Protein AF-A0A376S821-F1 (afdb_monomer)

Sequence (142 aa):
MDDILQNVPNHNIKVIVVTDGERILGLGDQGIGGMGIPIGKLSLYTACGGISPAYTLPVVLDVGTNNQQLLNDPLYMGWRNPRITDDEYYEFVDEFIQAVKQRWPDVLLQFEDFAQKMRCRYLTAIAMIFVLLTMTFRAPRR

InterPro domains:
  IPR001891 Malic oxidoreductase [PR00072] (13-42)
  IPR001891 Malic oxidoreductase [PR00072] (49-71)
  IPR001891 Malic oxidoreductase [PR00072] (108-126)
  IPR012301 Malic enzyme, N-terminal domain [PF00390] (1-120)
  IPR012301 Malic enzyme, N-terminal domain [SM01274] (4-119)
  IPR037062 Malic enzyme, N-terminal domain superfamily [G3DSA:3.40.50.10380] (1-131)
  IPR046346 Aminoacid dehydrogenase-like, N-terminal domain superfamily [SSF53223] (3-117)

Solvent-accessible surface area (backbone atoms only — not comparable to full-atom values): 8243 Å² total; per-residue (Å²): 112,57,71,65,61,64,68,48,87,59,85,60,52,46,38,33,30,34,30,40,11,50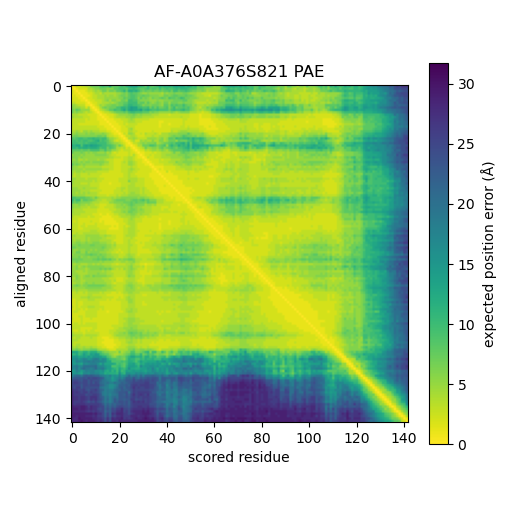,38,39,88,96,69,39,49,48,16,53,68,33,46,59,53,29,48,52,51,52,48,44,40,30,76,76,64,68,43,60,71,74,25,49,44,66,41,63,50,70,54,26,33,80,36,64,69,53,61,70,35,90,81,54,85,51,62,81,40,62,53,63,53,73,67,63,48,52,53,54,49,49,55,48,51,51,45,46,42,73,73,34,73,84,41,44,73,43,85,43,47,58,51,73,71,61,44,65,73,54,40,83,78,63,75,69,74,80,54,51,68,74,66,70,68,70,73,82,85,127

Secondary structure (DSSP, 8-state):
-HHHHHT-S-S---EEEEE-STTBTTTB--GGGGGHHHHHHHHHHHHTT---GGGEEEEE-------HHHHT-TT--S--SPPPPHHHHHHHHHHHHHHHHHH-TT-EEEE-S--HHHHHHHTTTS--STTHHHHH------

Structure (mmCIF, N/CA/C/O backbone):
data_AF-A0A376S821-F1
#
_entry.id   AF-A0A376S821-F1
#
loop_
_atom_site.group_PDB
_atom_site.id
_atom_site.type_symbol
_atom_site.label_atom_id
_atom_site.label_alt_id
_atom_site.label_comp_id
_atom_site.label_asym_id
_atom_site.label_entity_id
_atom_site.label_seq_id
_atom_site.pdbx_PDB_ins_code
_atom_site.Cartn_x
_atom_site.Cartn_y
_atom_site.Cartn_z
_atom_site.occupancy
_atom_site.B_iso_or_equiv
_atom_site.auth_seq_id
_atom_site.auth_comp_id
_atom_site.auth_asym_id
_atom_site.auth_atom_id
_atom_site.pdbx_PDB_model_num
ATOM 1 N N . MET A 1 1 ? -10.696 4.472 -6.780 1.00 81.06 1 MET A N 1
ATOM 2 C CA . MET A 1 1 ? -10.155 3.940 -5.507 1.00 81.06 1 MET A CA 1
ATOM 3 C C . MET A 1 1 ? -11.261 3.548 -4.526 1.00 81.06 1 MET A C 1
ATOM 5 O O . MET A 1 1 ? -11.161 2.502 -3.894 1.00 81.06 1 MET A O 1
ATOM 9 N N . ASP A 1 2 ? -12.334 4.336 -4.434 1.00 80.25 2 ASP A N 1
ATOM 10 C CA . ASP A 1 2 ? -13.415 4.128 -3.460 1.00 80.25 2 ASP A CA 1
ATOM 11 C C . ASP A 1 2 ? -14.110 2.766 -3.564 1.00 80.25 2 ASP A C 1
ATOM 13 O O . ASP A 1 2 ? -14.332 2.130 -2.537 1.00 80.25 2 ASP A O 1
ATOM 17 N N . ASP A 1 3 ? -14.363 2.264 -4.777 1.00 84.44 3 ASP A N 1
ATOM 18 C CA . ASP A 1 3 ? -14.976 0.942 -4.987 1.00 84.44 3 ASP A CA 1
ATOM 19 C C . ASP A 1 3 ? -14.120 -0.198 -4.408 1.00 84.44 3 ASP A C 1
ATOM 21 O O . ASP A 1 3 ? -14.633 -1.151 -3.821 1.00 84.44 3 ASP A 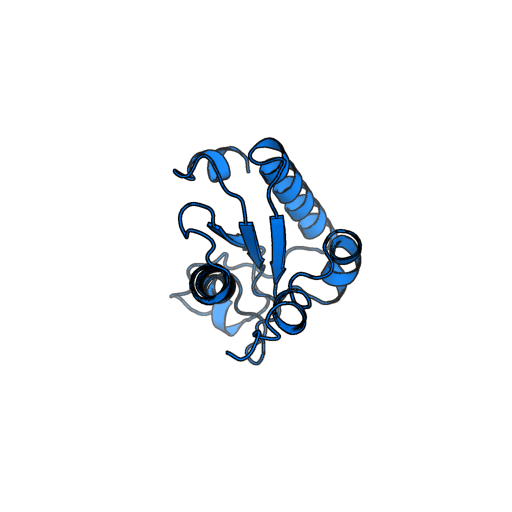O 1
ATOM 25 N N . ILE A 1 4 ? -12.791 -0.084 -4.515 1.00 87.00 4 ILE A N 1
ATOM 26 C CA . ILE A 1 4 ? -11.850 -1.076 -3.973 1.00 87.00 4 ILE A CA 1
ATOM 27 C C . ILE A 1 4 ? -11.930 -1.074 -2.448 1.00 87.00 4 ILE A C 1
ATOM 29 O O . ILE A 1 4 ? -12.039 -2.132 -1.828 1.00 87.00 4 ILE A O 1
ATOM 33 N N . LEU A 1 5 ? -11.925 0.115 -1.838 1.00 82.44 5 LEU A N 1
ATOM 34 C CA . LEU A 1 5 ? -12.056 0.243 -0.390 1.00 82.44 5 LEU A CA 1
ATOM 35 C C . LEU A 1 5 ? -13.443 -0.208 0.086 1.00 82.44 5 LEU A C 1
ATOM 37 O O . LEU A 1 5 ? -13.547 -0.781 1.169 1.00 82.44 5 LEU A O 1
ATOM 41 N N . GLN A 1 6 ? -14.493 -0.018 -0.719 1.00 85.88 6 GLN A N 1
ATOM 42 C CA . GLN A 1 6 ? -15.852 -0.491 -0.443 1.00 85.88 6 GLN A CA 1
ATOM 43 C C . GLN A 1 6 ? -15.974 -2.000 -0.330 1.00 85.88 6 GLN A C 1
ATOM 45 O O . GLN A 1 6 ? -16.708 -2.462 0.546 1.00 85.88 6 GLN A O 1
ATOM 50 N N . ASN A 1 7 ? -15.181 -2.742 -1.097 1.00 88.31 7 ASN A N 1
ATOM 51 C CA . ASN A 1 7 ? -15.141 -4.200 -1.040 1.00 88.31 7 ASN A CA 1
ATOM 52 C C . ASN A 1 7 ? -14.482 -4.761 0.232 1.00 88.31 7 ASN A C 1
ATOM 54 O O . ASN A 1 7 ? -14.556 -5.966 0.468 1.00 88.31 7 ASN A O 1
ATOM 58 N N . VAL A 1 8 ? -13.860 -3.926 1.075 1.00 87.00 8 VAL A N 1
ATOM 59 C CA . VAL A 1 8 ? -13.326 -4.374 2.369 1.00 87.00 8 VAL A CA 1
ATOM 60 C C . VAL A 1 8 ? -14.495 -4.674 3.322 1.00 87.00 8 VAL A C 1
ATOM 62 O O . VAL A 1 8 ? -15.229 -3.742 3.672 1.00 87.00 8 VAL A O 1
ATOM 65 N N . PRO A 1 9 ? -14.661 -5.931 3.789 1.00 83.56 9 PRO A N 1
ATOM 66 C CA . PRO A 1 9 ? -15.819 -6.346 4.590 1.00 83.56 9 PRO A CA 1
ATOM 67 C C . PRO A 1 9 ? -15.828 -5.725 5.993 1.00 83.56 9 PRO A C 1
ATOM 69 O O . PRO A 1 9 ? -16.867 -5.617 6.642 1.00 83.56 9 PRO A O 1
ATOM 72 N N . ASN A 1 10 ? -14.664 -5.300 6.480 1.00 84.69 10 ASN A N 1
ATOM 73 C CA . ASN A 1 10 ? -14.509 -4.670 7.778 1.00 84.69 10 ASN A CA 1
ATOM 74 C C . ASN A 1 10 ? -14.888 -3.188 7.688 1.00 84.69 10 ASN A C 1
ATOM 76 O O . ASN A 1 10 ? -14.172 -2.373 7.108 1.00 84.69 10 ASN A O 1
ATOM 80 N N . HIS A 1 11 ? -16.002 -2.824 8.322 1.00 78.88 11 HIS A N 1
ATOM 81 C CA . HIS A 1 11 ? -16.462 -1.435 8.360 1.00 78.88 11 HIS A CA 1
ATOM 82 C C . HIS A 1 11 ? -15.586 -0.527 9.231 1.00 78.88 11 HIS A C 1
ATOM 84 O O . HIS A 1 11 ? -15.526 0.673 8.984 1.00 78.88 11 HIS A O 1
ATOM 90 N N . ASN A 1 12 ? -14.889 -1.082 10.226 1.00 87.38 12 ASN A N 1
ATOM 91 C CA . ASN A 1 12 ? -14.114 -0.311 11.193 1.00 87.38 12 ASN A CA 1
ATOM 92 C C . ASN A 1 12 ? -12.629 -0.685 11.133 1.00 87.38 12 ASN A C 1
ATOM 94 O O . ASN A 1 12 ? -12.186 -1.580 11.848 1.00 87.38 12 ASN A O 1
ATOM 98 N N . ILE A 1 13 ? -11.865 -0.014 10.273 1.00 91.12 13 ILE A N 1
ATOM 99 C CA . ILE A 1 13 ? -10.408 -0.159 10.211 1.00 91.12 13 ILE A CA 1
ATOM 100 C C . ILE A 1 13 ? -9.763 0.952 11.035 1.00 91.12 13 ILE A C 1
ATOM 102 O O . ILE A 1 13 ? -10.091 2.124 10.879 1.00 91.12 13 ILE A O 1
ATOM 106 N N . LYS A 1 14 ? -8.831 0.575 11.914 1.00 87.75 14 LYS A N 1
ATOM 107 C CA . LYS A 1 14 ? -8.090 1.501 12.782 1.00 87.75 14 LYS A CA 1
ATOM 108 C C . LYS A 1 14 ? -6.628 1.632 12.397 1.00 87.75 14 LYS A C 1
ATOM 110 O O . LYS A 1 14 ? -6.041 2.674 12.656 1.00 87.75 14 LYS A O 1
ATOM 115 N N . VAL A 1 15 ? -6.038 0.590 11.810 1.00 90.25 15 VAL A N 1
ATOM 116 C CA . VAL A 1 15 ? -4.624 0.581 11.423 1.00 90.25 15 VAL A CA 1
ATOM 117 C C . VAL A 1 15 ? -4.479 0.038 10.012 1.00 90.25 15 VAL A C 1
ATOM 119 O O . VAL A 1 15 ? -4.873 -1.092 9.729 1.00 90.25 15 VAL A O 1
ATOM 122 N N . ILE A 1 16 ? -3.866 0.829 9.144 1.00 91.38 16 ILE A N 1
ATOM 123 C CA . ILE A 1 16 ? -3.467 0.430 7.801 1.00 91.38 16 ILE A CA 1
ATOM 124 C C . ILE A 1 16 ? -1.949 0.458 7.753 1.00 91.38 16 ILE A C 1
ATOM 126 O O . ILE A 1 16 ? -1.334 1.453 8.132 1.00 91.38 16 ILE A O 1
ATOM 130 N N . VAL A 1 17 ? -1.345 -0.622 7.270 1.00 90.75 17 VAL A N 1
ATOM 131 C CA . VAL A 1 17 ? 0.073 -0.620 6.900 1.00 90.75 17 VAL A CA 1
ATOM 132 C C . VAL A 1 17 ? 0.134 -0.741 5.391 1.00 90.75 17 VAL A C 1
ATOM 134 O O . VAL A 1 17 ? -0.421 -1.685 4.827 1.00 90.75 17 VAL A O 1
ATOM 137 N N . VAL A 1 18 ? 0.779 0.231 4.756 1.00 91.06 18 VAL A N 1
ATOM 138 C CA . VAL A 1 18 ? 0.894 0.334 3.305 1.00 91.06 18 VAL A CA 1
ATOM 139 C C . VAL A 1 18 ? 2.358 0.272 2.879 1.00 91.06 18 VAL A C 1
ATOM 141 O O . VAL A 1 18 ? 3.230 0.787 3.577 1.00 91.06 18 VAL A O 1
ATOM 144 N N . THR A 1 19 ? 2.629 -0.366 1.744 1.00 89.56 19 THR A N 1
ATOM 145 C CA . THR A 1 19 ? 3.947 -0.408 1.095 1.00 89.56 19 THR A CA 1
ATOM 146 C C . THR A 1 19 ? 3.788 -0.420 -0.424 1.00 89.56 19 THR A C 1
ATOM 148 O O . THR A 1 19 ? 2.768 -0.886 -0.923 1.00 89.56 19 THR A O 1
ATOM 151 N N . ASP A 1 20 ? 4.778 0.059 -1.168 1.00 88.56 20 ASP A N 1
ATOM 152 C CA . ASP A 1 20 ? 4.879 -0.088 -2.629 1.00 88.56 20 ASP A CA 1
ATOM 153 C C . ASP A 1 20 ? 5.928 -1.130 -3.060 1.00 88.56 20 ASP A C 1
ATOM 155 O O . ASP A 1 20 ? 6.226 -1.287 -4.250 1.00 88.56 20 ASP A O 1
ATOM 159 N N . GLY A 1 21 ? 6.526 -1.822 -2.083 1.00 84.69 21 GLY A N 1
ATOM 160 C CA . GLY A 1 21 ? 7.502 -2.883 -2.305 1.00 84.69 21 GLY A CA 1
ATOM 161 C C . GLY A 1 21 ? 8.790 -2.436 -2.999 1.00 84.69 21 GLY A C 1
ATOM 162 O O . GLY A 1 21 ? 9.519 -3.299 -3.485 1.0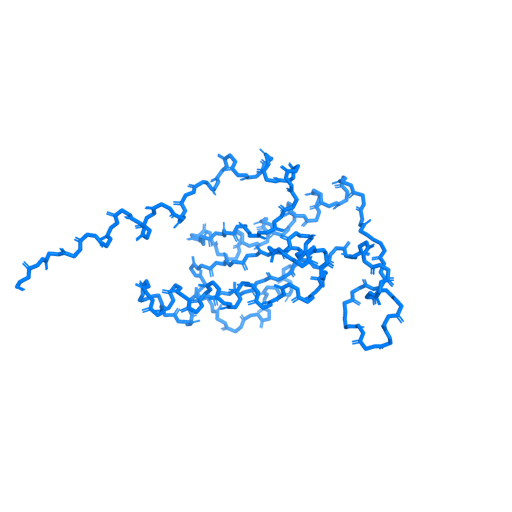0 84.69 21 GLY A O 1
ATOM 163 N N . GLU A 1 22 ? 9.090 -1.132 -3.071 1.00 84.19 22 GLU A N 1
ATOM 164 C CA . GLU A 1 22 ? 10.273 -0.632 -3.788 1.00 84.19 22 GLU A CA 1
ATOM 165 C C . GLU A 1 22 ? 11.577 -0.958 -3.062 1.00 84.19 22 GLU A C 1
ATOM 167 O O . GLU A 1 22 ? 12.600 -1.234 -3.694 1.00 84.19 22 GLU A O 1
ATOM 172 N N . ARG A 1 23 ? 11.568 -0.928 -1.726 1.00 80.88 23 ARG A N 1
ATOM 173 C CA . ARG A 1 23 ? 12.785 -1.080 -0.927 1.00 80.88 23 ARG A CA 1
ATOM 174 C C . ARG A 1 23 ? 12.597 -2.037 0.238 1.00 80.88 23 ARG A C 1
ATOM 176 O O . ARG A 1 23 ? 12.810 -1.675 1.395 1.00 80.88 23 ARG A O 1
ATOM 183 N N . ILE A 1 24 ? 12.295 -3.293 -0.068 1.00 80.00 24 ILE A N 1
ATOM 184 C CA . ILE A 1 24 ? 12.245 -4.328 0.962 1.00 80.00 24 ILE A CA 1
ATOM 185 C C . ILE A 1 24 ? 13.647 -4.549 1.531 1.00 80.00 24 ILE A C 1
ATOM 187 O O . ILE A 1 24 ? 14.622 -4.738 0.793 1.00 80.00 24 ILE A O 1
ATOM 191 N N . LEU A 1 25 ? 13.751 -4.506 2.861 1.00 74.25 25 LEU A N 1
ATOM 192 C CA . LEU A 1 25 ? 15.007 -4.633 3.599 1.00 74.25 25 LEU A CA 1
ATOM 193 C C . LEU A 1 25 ? 15.788 -5.885 3.167 1.00 74.25 25 LEU A C 1
ATOM 195 O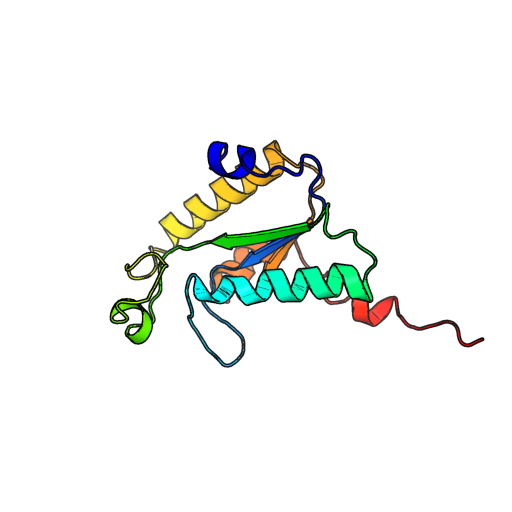 O . LEU A 1 25 ? 15.373 -7.014 3.411 1.00 74.25 25 LEU A O 1
ATOM 199 N N . GLY A 1 26 ? 16.939 -5.667 2.526 1.00 73.81 26 GLY A N 1
ATOM 200 C CA . GLY A 1 26 ? 17.840 -6.731 2.069 1.00 73.81 26 GLY A CA 1
ATOM 201 C C . GLY A 1 26 ? 17.451 -7.420 0.754 1.00 73.81 26 GLY A C 1
ATOM 202 O O . GLY A 1 26 ? 18.238 -8.228 0.273 1.00 73.81 26 GLY A O 1
ATOM 203 N N . LEU A 1 27 ? 16.298 -7.090 0.156 1.00 77.88 27 LEU A N 1
ATOM 204 C CA . LEU A 1 27 ? 15.780 -7.727 -1.068 1.00 77.88 27 LEU A CA 1
ATOM 205 C C . LEU A 1 27 ? 15.544 -6.753 -2.236 1.00 77.88 27 LEU A C 1
ATOM 207 O O . LEU A 1 27 ? 15.415 -7.195 -3.376 1.00 77.88 27 LEU A O 1
ATOM 211 N N . GLY A 1 28 ? 15.512 -5.442 -1.978 1.00 84.62 28 GLY A N 1
ATOM 212 C CA . GLY A 1 28 ? 15.295 -4.429 -3.015 1.00 84.62 28 GLY A CA 1
ATOM 213 C C . GLY A 1 28 ? 13.842 -4.377 -3.497 1.00 84.62 28 GLY A C 1
ATOM 214 O O . GLY A 1 28 ? 12.925 -4.589 -2.704 1.00 84.62 28 GLY A O 1
ATOM 215 N N . ASP A 1 29 ? 13.650 -4.077 -4.783 1.00 86.88 29 ASP A N 1
ATOM 216 C CA . ASP A 1 29 ? 12.326 -3.935 -5.398 1.00 86.88 29 ASP A CA 1
ATOM 217 C C . ASP A 1 29 ? 11.695 -5.311 -5.645 1.00 86.88 29 ASP A C 1
ATOM 219 O O . ASP A 1 29 ? 12.216 -6.126 -6.414 1.00 86.88 29 ASP A O 1
ATOM 223 N N . GLN A 1 30 ? 10.575 -5.562 -4.970 1.00 88.19 30 GLN A N 1
ATOM 224 C CA . GLN A 1 30 ? 9.784 -6.785 -5.102 1.00 88.19 30 GLN A CA 1
ATOM 225 C C . GLN A 1 30 ? 8.382 -6.524 -5.684 1.00 88.19 30 GLN A C 1
ATOM 227 O O . GLN A 1 30 ? 7.583 -7.456 -5.812 1.00 88.19 30 GLN A O 1
ATOM 232 N N . GLY A 1 31 ? 8.063 -5.269 -6.032 1.00 88.00 31 GLY A N 1
ATOM 233 C CA . GLY A 1 31 ? 6.731 -4.825 -6.458 1.00 88.00 31 GLY A CA 1
ATOM 234 C C . GLY A 1 31 ? 5.619 -5.387 -5.564 1.00 88.00 31 GLY A C 1
ATOM 235 O O . GLY A 1 31 ? 5.708 -5.321 -4.335 1.00 88.00 31 GLY A O 1
ATOM 236 N N . ILE A 1 32 ? 4.611 -6.032 -6.163 1.00 90.38 32 ILE A N 1
ATOM 237 C CA . ILE A 1 32 ? 3.497 -6.650 -5.418 1.00 90.38 32 ILE A CA 1
ATOM 238 C C . ILE A 1 32 ? 3.928 -7.702 -4.377 1.00 90.38 32 ILE A C 1
ATOM 240 O O . ILE A 1 32 ? 3.224 -7.931 -3.390 1.00 90.38 32 ILE A O 1
ATOM 244 N N . GLY A 1 33 ? 5.104 -8.321 -4.545 1.00 87.31 33 GLY A N 1
ATOM 245 C CA . GLY A 1 33 ? 5.671 -9.278 -3.590 1.00 87.31 33 GLY A CA 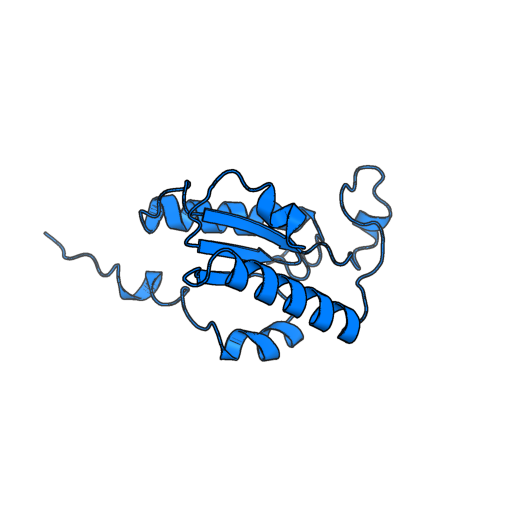1
ATOM 246 C C . GLY A 1 33 ? 5.920 -8.675 -2.203 1.00 87.31 33 GLY A C 1
ATOM 247 O O . GLY A 1 33 ? 6.040 -9.405 -1.218 1.00 87.31 33 GLY A O 1
ATOM 248 N N . GLY A 1 34 ? 5.911 -7.343 -2.092 1.00 85.88 34 GLY A N 1
ATOM 249 C CA . GLY A 1 34 ? 5.985 -6.625 -0.825 1.00 85.88 34 GLY A CA 1
ATOM 250 C C . GLY A 1 34 ? 4.779 -6.769 0.090 1.00 85.88 34 GLY A C 1
ATOM 251 O O . GLY A 1 34 ? 4.896 -6.421 1.260 1.00 85.88 34 GLY A O 1
ATOM 252 N N . MET A 1 35 ? 3.666 -7.355 -0.364 1.00 89.44 35 MET A N 1
ATOM 253 C CA . MET A 1 35 ? 2.466 -7.570 0.458 1.00 89.44 35 MET A CA 1
ATOM 254 C C . MET A 1 35 ? 2.729 -8.370 1.753 1.00 89.44 35 MET A C 1
ATOM 256 O O . MET A 1 35 ? 2.016 -8.211 2.744 1.00 89.44 35 MET A O 1
ATOM 260 N N . GLY A 1 36 ? 3.784 -9.191 1.803 1.00 87.44 36 GLY A N 1
ATOM 261 C CA . GLY A 1 36 ? 4.179 -9.899 3.027 1.00 87.44 36 GLY A CA 1
ATOM 262 C C . GLY A 1 36 ? 4.608 -8.974 4.177 1.00 87.44 36 GLY A C 1
ATOM 263 O O . GLY A 1 36 ? 4.409 -9.310 5.345 1.00 87.44 36 GLY A O 1
ATOM 264 N N . ILE A 1 37 ? 5.144 -7.790 3.869 1.00 87.69 37 ILE A N 1
ATOM 265 C CA . ILE A 1 37 ? 5.610 -6.809 4.859 1.00 87.69 37 ILE A CA 1
ATOM 266 C C . ILE A 1 37 ? 4.460 -6.230 5.698 1.00 87.69 37 ILE A C 1
ATOM 268 O O . ILE A 1 37 ? 4.522 -6.350 6.929 1.00 87.69 37 ILE A O 1
ATOM 272 N N . PRO A 1 38 ? 3.393 -5.642 5.113 1.00 89.00 38 PRO A N 1
ATOM 273 C CA . PRO A 1 38 ? 2.280 -5.120 5.895 1.00 89.00 38 PRO A CA 1
ATOM 274 C C . PRO A 1 38 ? 1.564 -6.228 6.675 1.00 89.00 38 PRO A C 1
ATOM 276 O O . PRO A 1 38 ? 1.204 -6.009 7.830 1.00 89.00 38 PRO A O 1
ATOM 279 N N . ILE A 1 39 ? 1.443 -7.441 6.118 1.00 90.62 39 ILE A N 1
ATOM 280 C CA . ILE A 1 39 ? 0.890 -8.603 6.836 1.00 90.62 39 ILE A CA 1
ATOM 281 C C . ILE A 1 39 ? 1.732 -8.929 8.080 1.00 90.62 39 ILE A C 1
ATOM 283 O O . ILE A 1 39 ? 1.191 -9.085 9.181 1.00 90.62 39 ILE A O 1
ATOM 287 N N . GLY A 1 40 ? 3.058 -8.991 7.936 1.00 88.94 40 GLY A N 1
ATOM 288 C CA . GLY A 1 40 ? 3.975 -9.249 9.046 1.00 88.94 40 GLY A CA 1
ATOM 289 C C . GLY A 1 40 ? 3.910 -8.166 10.123 1.00 88.94 40 GLY A C 1
ATOM 290 O O . GLY A 1 40 ? 3.786 -8.480 11.309 1.00 88.94 40 GLY A O 1
ATOM 291 N N . LYS A 1 41 ? 3.906 -6.884 9.732 1.00 86.31 41 LYS A N 1
ATOM 292 C CA . LYS A 1 41 ? 3.783 -5.768 10.684 1.00 86.31 41 LYS A CA 1
ATOM 293 C C . LYS A 1 41 ? 2.464 -5.815 11.442 1.00 86.31 41 LYS A C 1
ATOM 295 O O . LYS A 1 41 ? 2.477 -5.745 12.666 1.00 86.31 41 LYS A O 1
ATOM 300 N N . LEU A 1 42 ? 1.336 -5.981 10.755 1.00 88.94 42 LEU A N 1
ATOM 301 C CA . LEU A 1 42 ? 0.016 -6.080 11.390 1.00 88.94 42 LEU A CA 1
ATOM 302 C C . LEU A 1 42 ? -0.105 -7.287 12.324 1.00 88.94 42 LEU A C 1
ATOM 304 O O . LEU A 1 42 ? -0.752 -7.194 13.371 1.00 88.94 42 LEU A O 1
ATOM 308 N N . SER A 1 43 ? 0.583 -8.385 12.010 1.00 89.50 43 SER A N 1
ATOM 309 C CA . SER A 1 43 ? 0.690 -9.527 12.919 1.00 89.50 43 SER A CA 1
ATOM 310 C C . SER A 1 43 ? 1.423 -9.150 14.212 1.00 89.50 43 SER A C 1
ATOM 312 O O . SER A 1 43 ? 0.982 -9.545 15.288 1.00 89.50 43 SER A O 1
ATOM 314 N N . LEU A 1 44 ? 2.469 -8.316 14.150 1.00 87.12 44 LEU A N 1
ATOM 315 C CA . LEU A 1 44 ? 3.138 -7.776 15.343 1.00 87.12 44 LEU A CA 1
ATOM 316 C C . LEU A 1 44 ? 2.256 -6.783 16.113 1.00 87.12 44 LEU A C 1
ATOM 318 O O . LEU A 1 44 ? 2.231 -6.826 17.341 1.00 87.12 44 LEU A O 1
ATOM 322 N N . TYR A 1 45 ? 1.484 -5.929 15.432 1.00 85.69 45 TYR A N 1
ATOM 323 C CA . TYR A 1 45 ? 0.485 -5.075 16.097 1.00 85.69 45 TYR A CA 1
ATOM 324 C C . TYR A 1 45 ? -0.545 -5.899 16.866 1.00 85.69 45 TYR A C 1
ATOM 326 O O . TYR A 1 45 ? -0.949 -5.524 17.965 1.00 85.69 45 TYR A O 1
ATOM 334 N N . THR A 1 46 ? -0.933 -7.041 16.307 1.00 88.00 46 THR A N 1
ATOM 335 C CA . THR A 1 46 ? -1.867 -7.958 16.954 1.00 88.00 46 THR A CA 1
ATOM 336 C C . THR A 1 46 ? -1.214 -8.673 18.133 1.00 88.00 46 THR A C 1
ATOM 338 O O . THR A 1 46 ? -1.717 -8.607 19.253 1.00 88.00 46 THR A O 1
ATOM 341 N N . ALA A 1 47 ? -0.063 -9.310 17.909 1.00 86.88 47 ALA A N 1
ATOM 342 C CA . ALA A 1 47 ? 0.601 -10.155 18.897 1.00 86.88 47 ALA A CA 1
ATOM 343 C C . ALA A 1 47 ? 1.245 -9.362 20.047 1.00 86.88 47 ALA A C 1
ATOM 345 O O . ALA A 1 47 ? 1.172 -9.781 21.199 1.00 86.88 47 ALA A O 1
ATOM 346 N N . CYS A 1 48 ? 1.876 -8.224 19.749 1.00 88.69 48 CYS A N 1
ATOM 347 C CA . CYS A 1 48 ? 2.604 -7.411 20.726 1.00 88.69 48 CYS A CA 1
ATOM 348 C C . CYS A 1 48 ? 1.811 -6.181 21.184 1.00 88.69 48 CYS A C 1
ATOM 350 O O . CYS A 1 48 ? 1.970 -5.738 22.318 1.00 88.69 48 CYS A O 1
ATOM 352 N N . GLY A 1 49 ? 0.980 -5.614 20.306 1.00 82.50 49 GLY A N 1
ATOM 353 C CA . GLY A 1 49 ? 0.189 -4.412 20.588 1.00 82.50 49 GLY A CA 1
ATOM 354 C C . GLY A 1 49 ? -1.242 -4.686 21.059 1.00 82.50 49 GLY A C 1
ATOM 355 O 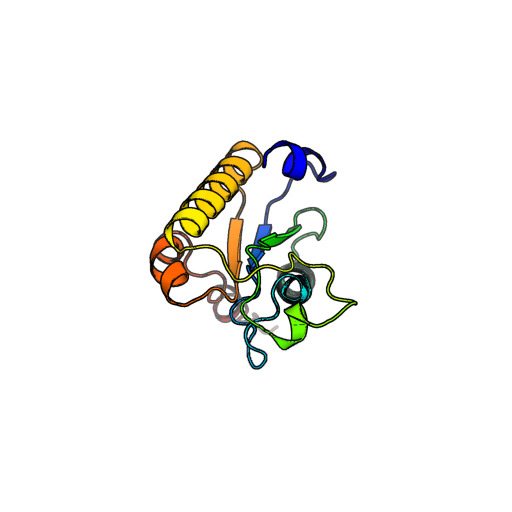O . GLY A 1 49 ? -1.933 -3.746 21.441 1.00 82.50 49 GLY A O 1
ATOM 356 N N . GLY A 1 50 ? -1.706 -5.942 21.021 1.00 85.25 50 GLY A N 1
ATOM 357 C CA . GLY A 1 50 ? -3.074 -6.310 21.399 1.00 85.25 50 GLY A CA 1
ATOM 358 C C . GLY A 1 50 ? -4.154 -5.734 20.476 1.00 85.25 50 GLY A C 1
ATOM 359 O O . GLY A 1 50 ? -5.323 -5.669 20.859 1.00 85.25 50 GLY A O 1
ATOM 360 N N . ILE A 1 51 ? -3.787 -5.284 19.272 1.00 86.19 51 ILE A N 1
ATOM 361 C CA . ILE A 1 51 ? -4.739 -4.752 18.294 1.00 86.19 51 ILE A CA 1
ATOM 362 C C . ILE A 1 51 ? -5.503 -5.921 17.673 1.00 86.19 51 ILE A C 1
ATOM 364 O O . ILE A 1 51 ? -4.900 -6.853 17.159 1.00 86.19 51 ILE A O 1
ATOM 368 N N . SER A 1 52 ? -6.837 -5.886 17.695 1.00 88.75 52 SER A N 1
ATOM 369 C CA . SER A 1 52 ? -7.620 -6.939 17.040 1.00 88.75 52 SER A CA 1
ATOM 370 C C . SER A 1 52 ? -7.317 -6.978 15.535 1.00 88.75 52 SER A C 1
ATOM 372 O O . SER A 1 52 ? -7.372 -5.924 14.892 1.00 88.75 52 SER A O 1
ATOM 374 N N . PRO A 1 53 ? -7.091 -8.165 14.941 1.00 88.19 53 PRO A N 1
ATOM 375 C CA . PRO A 1 53 ? -6.866 -8.296 13.503 1.00 88.19 53 PRO A CA 1
ATOM 376 C C . PRO A 1 53 ? -8.098 -7.882 12.683 1.00 88.19 53 PRO A C 1
ATOM 378 O O . PRO A 1 53 ? -7.988 -7.587 11.502 1.00 88.19 53 PRO A O 1
ATOM 381 N N . ALA A 1 54 ? -9.280 -7.791 13.305 1.00 89.75 54 ALA A N 1
ATOM 382 C CA . ALA A 1 54 ? -10.480 -7.264 12.659 1.00 89.75 54 ALA A CA 1
ATOM 383 C C . ALA A 1 54 ? -10.420 -5.746 12.391 1.00 89.75 54 ALA A C 1
ATOM 385 O O . ALA A 1 54 ? -11.268 -5.228 11.664 1.00 89.75 54 ALA A O 1
ATOM 386 N N . TYR A 1 55 ? -9.462 -5.031 12.989 1.00 91.38 55 TYR A N 1
ATOM 387 C CA . TYR A 1 55 ? -9.283 -3.583 12.838 1.00 91.38 55 TYR A CA 1
ATOM 388 C C . TYR A 1 55 ? -8.049 -3.215 12.013 1.00 91.38 55 TYR A C 1
ATOM 390 O O . TYR A 1 55 ? -7.684 -2.036 11.957 1.00 91.38 55 TYR A O 1
ATOM 398 N N . THR A 1 56 ? -7.386 -4.199 11.410 1.00 91.69 56 THR A N 1
ATOM 399 C CA . THR A 1 56 ? -6.163 -3.999 10.642 1.00 91.69 56 THR A CA 1
ATOM 400 C C . THR A 1 56 ? -6.399 -4.283 9.163 1.00 91.69 56 THR A C 1
ATOM 402 O O . THR A 1 56 ? -7.194 -5.149 8.805 1.00 91.69 56 THR A O 1
ATOM 405 N N . LEU A 1 57 ? -5.721 -3.538 8.290 1.00 93.31 57 LEU A N 1
ATOM 406 C CA . LEU A 1 57 ? -5.810 -3.729 6.844 1.00 93.31 57 LEU A CA 1
ATOM 407 C C . LEU A 1 57 ? -4.416 -3.602 6.206 1.00 93.31 57 LEU A C 1
ATOM 409 O O . LEU A 1 57 ? -3.833 -2.514 6.227 1.00 93.31 57 LEU A O 1
ATOM 413 N N . PRO A 1 58 ? -3.850 -4.694 5.665 1.00 93.06 58 PRO A N 1
ATOM 414 C CA . PRO A 1 58 ? -2.626 -4.625 4.879 1.00 93.06 58 PRO A CA 1
ATOM 415 C C . PRO A 1 58 ? -2.941 -4.102 3.478 1.00 93.06 58 PRO A C 1
ATOM 417 O O . PRO A 1 58 ? -3.894 -4.560 2.847 1.00 93.06 58 PRO A O 1
ATOM 420 N N . VAL A 1 59 ? -2.132 -3.170 2.980 1.00 92.44 59 VAL A N 1
ATOM 421 C CA . VAL A 1 59 ? -2.274 -2.611 1.631 1.00 92.44 59 VAL A CA 1
ATOM 422 C C . VAL A 1 59 ? -0.929 -2.647 0.915 1.00 92.44 59 VAL A C 1
ATOM 424 O O . VAL A 1 59 ? 0.107 -2.324 1.495 1.00 92.44 59 VAL A O 1
ATOM 427 N N . VAL A 1 60 ? -0.955 -3.009 -0.364 1.00 92.19 60 VAL A N 1
ATOM 428 C CA . VAL A 1 60 ? 0.174 -2.840 -1.278 1.00 92.19 60 VAL A CA 1
ATOM 429 C C . VAL A 1 60 ? -0.246 -1.912 -2.416 1.00 92.19 60 VAL A C 1
ATOM 431 O O . VAL A 1 60 ? -1.326 -2.073 -2.982 1.00 92.19 60 VAL A O 1
ATOM 434 N N . LEU A 1 61 ? 0.584 -0.916 -2.711 1.00 91.50 61 LEU A N 1
ATOM 435 C CA . LEU A 1 61 ? 0.417 0.003 -3.831 1.00 91.50 61 LEU A CA 1
ATOM 436 C C . LEU A 1 61 ? 1.278 -0.497 -4.989 1.00 91.50 61 LEU A C 1
ATOM 438 O O . LEU A 1 61 ? 2.477 -0.233 -5.040 1.00 91.50 61 LEU A O 1
ATOM 442 N N . ASP A 1 62 ? 0.671 -1.261 -5.894 1.00 91.75 62 ASP A N 1
ATOM 443 C CA . ASP A 1 62 ? 1.370 -1.765 -7.073 1.00 91.75 62 ASP A CA 1
ATOM 444 C C . ASP A 1 62 ? 1.431 -0.688 -8.163 1.00 91.75 62 ASP A C 1
ATOM 446 O O . ASP A 1 62 ? 0.501 -0.506 -8.945 1.00 91.75 62 ASP A O 1
ATOM 450 N N . VAL A 1 63 ? 2.540 0.049 -8.177 1.00 91.75 63 VAL A N 1
ATOM 451 C CA . VAL A 1 63 ? 2.843 1.107 -9.155 1.00 91.75 63 VAL A CA 1
ATOM 452 C C . VAL A 1 63 ? 3.838 0.638 -10.222 1.00 91.75 63 VAL A C 1
ATOM 454 O O . VAL A 1 63 ? 4.475 1.459 -10.883 1.00 91.75 63 VAL A O 1
ATOM 457 N N . GLY A 1 64 ? 4.001 -0.681 -10.359 1.00 91.38 64 GLY A N 1
ATOM 458 C CA . GLY A 1 64 ? 5.012 -1.314 -11.194 1.00 91.38 64 GLY A CA 1
ATOM 459 C C . GLY A 1 64 ? 6.278 -1.676 -10.418 1.00 91.38 64 GLY A C 1
ATOM 460 O O . GLY A 1 64 ? 6.424 -1.419 -9.219 1.00 91.38 64 GLY A O 1
ATOM 461 N N . THR A 1 65 ? 7.229 -2.288 -11.118 1.00 91.62 65 THR A N 1
ATOM 462 C CA . THR A 1 65 ? 8.517 -2.701 -10.554 1.00 91.62 65 THR A CA 1
ATOM 463 C C . THR A 1 65 ? 9.641 -2.458 -11.550 1.00 91.62 65 THR A C 1
ATOM 465 O O . THR A 1 65 ? 9.508 -2.704 -12.747 1.00 91.62 65 THR A O 1
ATOM 468 N N . ASN A 1 66 ? 10.785 -1.987 -11.058 1.00 91.25 66 ASN A N 1
ATOM 469 C CA . ASN A 1 66 ? 12.000 -1.833 -11.860 1.00 91.25 66 ASN A CA 1
ATOM 470 C C . ASN A 1 66 ? 12.861 -3.108 -11.849 1.00 91.25 66 ASN A C 1
ATOM 472 O O . ASN A 1 66 ? 13.931 -3.155 -12.463 1.00 91.25 66 ASN A O 1
ATOM 476 N N . ASN A 1 67 ? 12.406 -4.156 -11.156 1.00 90.56 67 ASN A N 1
ATOM 477 C CA . ASN A 1 67 ? 13.088 -5.434 -11.102 1.00 90.56 67 ASN A CA 1
ATOM 478 C C . ASN A 1 67 ? 12.819 -6.250 -12.374 1.00 90.56 67 ASN A C 1
ATOM 480 O O . ASN A 1 67 ? 11.781 -6.893 -12.530 1.00 90.56 67 ASN A O 1
ATOM 484 N N . GLN A 1 68 ? 13.808 -6.276 -13.267 1.00 91.44 68 GLN A N 1
ATOM 485 C CA . GLN A 1 68 ? 13.724 -7.013 -14.529 1.00 91.44 68 GLN A CA 1
ATOM 486 C C . GLN A 1 68 ? 13.528 -8.522 -14.342 1.00 91.44 68 GLN A C 1
ATOM 488 O O . GLN A 1 68 ? 12.956 -9.166 -15.214 1.00 91.44 68 GLN A O 1
ATOM 493 N N . GLN A 1 69 ? 13.970 -9.111 -13.226 1.00 90.81 69 GLN A N 1
ATOM 494 C CA . GLN A 1 69 ? 13.724 -10.534 -12.974 1.00 90.81 69 GLN A CA 1
ATOM 495 C C . GLN A 1 69 ? 12.231 -10.800 -12.777 1.00 90.81 69 GLN A C 1
ATOM 497 O O . GLN A 1 69 ? 11.720 -11.766 -13.330 1.00 90.81 69 GLN A O 1
ATOM 502 N N . LEU A 1 70 ? 11.530 -9.908 -12.069 1.00 90.12 70 LEU A N 1
ATOM 503 C CA . LEU A 1 70 ? 10.086 -10.003 -11.850 1.00 90.12 70 LEU A CA 1
ATOM 504 C C . LEU A 1 70 ? 9.291 -9.686 -13.117 1.00 90.12 70 LEU A C 1
ATOM 506 O O . LEU A 1 70 ? 8.328 -10.380 -13.424 1.00 90.12 70 LEU A O 1
ATOM 510 N N . LEU A 1 71 ? 9.721 -8.691 -13.899 1.00 90.88 71 LEU A N 1
ATOM 511 C CA . LEU A 1 71 ? 9.074 -8.376 -15.178 1.00 90.88 71 LEU A CA 1
ATOM 512 C C . LEU A 1 71 ? 9.159 -9.538 -16.178 1.00 90.88 71 LEU A C 1
ATOM 514 O O . LEU A 1 71 ? 8.213 -9.773 -16.929 1.00 90.88 71 LEU A O 1
ATOM 518 N N . ASN A 1 72 ? 10.269 -10.280 -16.160 1.00 91.75 72 ASN A N 1
ATOM 519 C CA . ASN A 1 72 ? 10.478 -11.449 -17.013 1.00 91.75 72 ASN A CA 1
ATOM 520 C C . ASN A 1 72 ? 9.895 -12.746 -16.429 1.00 91.75 72 ASN A C 1
ATOM 522 O O . ASN A 1 72 ? 9.918 -13.775 -17.107 1.00 91.75 72 ASN A O 1
ATOM 526 N N . ASP A 1 73 ? 9.380 -12.722 -15.198 1.00 92.50 73 ASP A N 1
ATOM 527 C CA . ASP A 1 73 ? 8.818 -13.905 -14.559 1.00 92.50 73 ASP A CA 1
ATOM 528 C C . ASP A 1 73 ? 7.371 -14.152 -15.054 1.00 92.50 73 ASP A C 1
ATOM 530 O O . ASP A 1 73 ? 6.460 -13.337 -14.822 1.00 92.50 73 ASP A O 1
ATOM 534 N N . PRO A 1 74 ? 7.102 -15.291 -15.725 1.00 91.81 74 PRO A N 1
ATOM 535 C CA . PRO A 1 74 ? 5.752 -15.647 -16.158 1.00 91.81 74 PRO A CA 1
ATOM 536 C C . PRO A 1 74 ? 4.7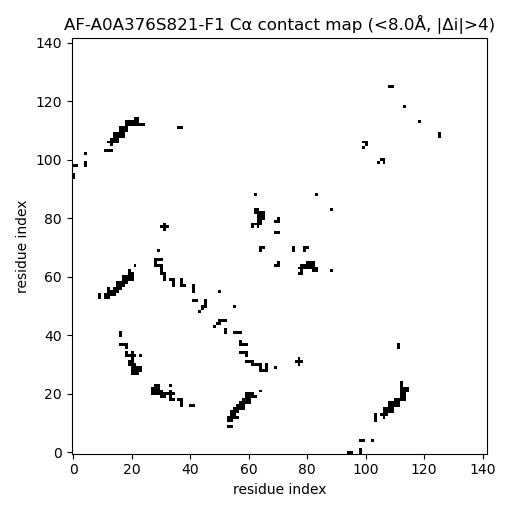77 -15.854 -14.987 1.00 91.81 74 PRO A C 1
ATOM 538 O O . PRO A 1 74 ? 3.565 -15.759 -15.191 1.00 91.81 74 PRO A O 1
ATOM 541 N N . LEU A 1 75 ? 5.274 -16.083 -13.770 1.00 92.62 75 LEU A N 1
ATOM 542 C CA . LEU A 1 75 ? 4.479 -16.246 -12.553 1.00 92.62 75 LEU A CA 1
ATOM 543 C C . LEU A 1 75 ? 4.270 -14.938 -11.780 1.00 92.62 75 LEU A C 1
ATOM 545 O O . LEU A 1 75 ? 3.540 -14.938 -10.788 1.00 92.62 75 LEU A O 1
ATOM 549 N N . TYR A 1 76 ? 4.858 -13.821 -12.221 1.00 90.38 76 TYR A N 1
ATOM 550 C CA . TYR A 1 76 ? 4.634 -12.531 -11.575 1.00 90.38 76 TYR A CA 1
ATOM 551 C C . TYR A 1 76 ? 3.162 -12.117 -11.663 1.00 90.38 76 TYR A C 1
ATOM 553 O O . TYR A 1 76 ? 2.595 -11.998 -12.751 1.00 90.38 76 TYR A O 1
ATOM 561 N N . MET A 1 77 ? 2.549 -11.906 -10.498 1.00 90.62 77 MET A N 1
ATOM 562 C CA . MET A 1 77 ? 1.134 -11.540 -10.369 1.00 90.62 77 MET A CA 1
ATOM 563 C C . MET A 1 77 ? 0.900 -10.027 -10.348 1.00 90.62 77 MET A C 1
ATOM 565 O O . MET A 1 77 ? -0.249 -9.594 -10.377 1.00 90.62 77 MET A O 1
ATOM 569 N N . GLY A 1 78 ? 1.971 -9.239 -10.249 1.00 91.31 78 GLY A N 1
ATOM 570 C CA . GLY A 1 78 ? 1.881 -7.787 -10.194 1.00 91.31 78 GLY A CA 1
ATOM 571 C C . GLY A 1 78 ? 1.776 -7.164 -11.575 1.00 91.31 78 GLY A C 1
ATOM 572 O O . GLY A 1 78 ? 1.801 -7.836 -12.615 1.00 91.31 78 GLY A O 1
ATOM 573 N N . TRP A 1 79 ? 1.698 -5.845 -11.589 1.00 91.94 79 TRP A N 1
ATOM 574 C CA . TRP A 1 79 ? 1.668 -5.077 -12.813 1.00 91.94 79 TRP A CA 1
ATOM 575 C C . TRP A 1 79 ? 3.027 -5.138 -13.520 1.00 91.94 79 TRP A C 1
ATOM 577 O O . TRP A 1 79 ? 4.044 -4.656 -13.023 1.00 91.94 79 TRP A O 1
ATOM 587 N N . ARG A 1 80 ? 3.052 -5.759 -14.706 1.00 90.94 80 ARG A N 1
ATOM 588 C CA . ARG A 1 80 ? 4.263 -5.978 -15.518 1.00 90.94 80 ARG A CA 1
ATOM 589 C C . ARG A 1 80 ? 4.733 -4.727 -16.263 1.00 90.94 80 ARG A C 1
ATOM 591 O O . ARG A 1 8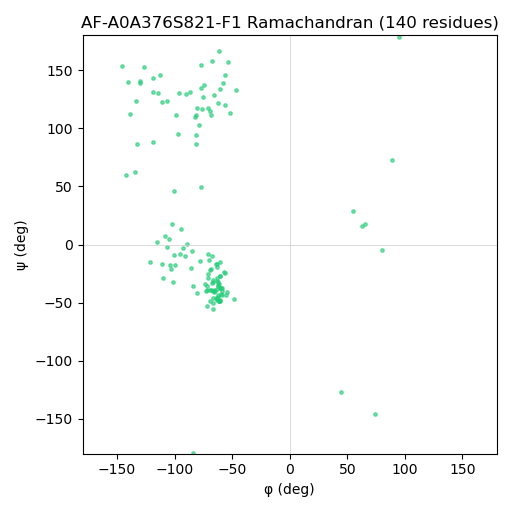0 ? 5.010 -4.790 -17.457 1.00 90.94 80 ARG A O 1
ATOM 598 N N . ASN A 1 81 ? 4.839 -3.610 -15.559 1.00 92.06 81 ASN A N 1
ATOM 599 C CA . ASN A 1 81 ? 5.380 -2.370 -16.089 1.00 92.06 81 ASN A CA 1
ATOM 600 C C . ASN A 1 81 ? 6.509 -1.846 -15.191 1.00 92.06 81 ASN A C 1
ATOM 602 O O . ASN A 1 81 ? 6.504 -2.102 -13.982 1.00 92.06 81 ASN A O 1
ATOM 606 N N . PRO A 1 82 ? 7.464 -1.092 -15.767 1.00 92.50 82 PRO A N 1
ATOM 607 C CA . PRO A 1 82 ? 8.362 -0.254 -14.984 1.00 92.50 82 PRO A CA 1
ATOM 608 C C . PRO A 1 82 ? 7.570 0.674 -14.066 1.00 92.50 82 PRO A C 1
ATOM 610 O O . PRO A 1 82 ? 6.412 0.991 -14.351 1.00 92.50 82 PRO A O 1
ATOM 613 N N . ARG A 1 83 ? 8.207 1.133 -12.985 1.00 90.69 83 ARG A N 1
ATOM 614 C CA . ARG A 1 83 ? 7.559 2.081 -12.076 1.00 90.69 83 ARG A CA 1
ATOM 615 C C . ARG A 1 83 ? 7.138 3.343 -12.828 1.00 90.69 83 ARG A C 1
ATOM 617 O O . ARG A 1 83 ? 7.881 3.838 -13.679 1.00 90.69 83 ARG A O 1
ATOM 624 N N . ILE A 1 84 ? 5.949 3.838 -12.497 1.00 92.06 84 ILE A N 1
ATOM 625 C CA . ILE A 1 84 ? 5.416 5.102 -13.020 1.00 92.06 84 ILE A CA 1
ATOM 626 C C . ILE A 1 84 ? 6.302 6.287 -12.631 1.00 92.06 84 ILE A C 1
ATOM 628 O O . ILE A 1 84 ? 7.196 6.178 -11.786 1.00 92.06 84 ILE A O 1
ATOM 632 N N . THR A 1 85 ? 6.064 7.428 -13.271 1.00 89.75 85 THR A N 1
ATOM 633 C CA . THR A 1 85 ? 6.826 8.645 -12.988 1.00 89.75 85 THR A CA 1
ATOM 634 C C . THR A 1 85 ? 6.531 9.191 -11.590 1.00 89.75 85 THR A C 1
ATOM 636 O O . THR A 1 85 ? 5.480 8.916 -11.011 1.00 89.75 85 THR A O 1
ATOM 639 N N . ASP A 1 86 ? 7.457 9.991 -11.048 1.00 86.44 86 ASP A N 1
ATOM 640 C CA . ASP A 1 86 ? 7.312 10.589 -9.714 1.00 86.44 86 ASP A CA 1
ATOM 641 C C . ASP A 1 86 ? 5.979 11.370 -9.586 1.00 86.44 86 ASP A C 1
ATOM 643 O O . ASP A 1 86 ? 5.310 11.258 -8.562 1.00 86.44 86 ASP A O 1
ATOM 647 N N . ASP A 1 87 ? 5.557 12.116 -10.615 1.00 87.19 87 ASP A N 1
ATOM 648 C CA . ASP A 1 87 ? 4.328 12.927 -10.577 1.00 87.19 87 ASP A CA 1
ATOM 649 C C . ASP A 1 87 ? 3.051 12.071 -10.555 1.00 87.19 87 ASP A C 1
ATOM 651 O O . ASP A 1 87 ? 2.207 12.266 -9.679 1.00 87.19 87 ASP A O 1
ATOM 655 N N . GLU A 1 88 ? 2.948 11.077 -11.446 1.00 89.25 88 GLU A N 1
ATOM 656 C CA . GLU A 1 88 ? 1.831 10.115 -11.468 1.00 89.25 88 GLU A CA 1
ATOM 657 C C . GLU A 1 88 ? 1.746 9.334 -10.153 1.00 89.25 88 GLU A C 1
ATOM 659 O O . GLU A 1 88 ? 0.665 9.060 -9.634 1.00 89.25 88 GLU A O 1
ATOM 664 N N . TYR A 1 89 ? 2.902 9.001 -9.580 1.00 87.75 89 TYR A N 1
ATOM 665 C CA . TYR A 1 89 ? 2.988 8.332 -8.294 1.00 87.75 89 TYR A CA 1
ATOM 666 C C . TYR A 1 89 ? 2.434 9.193 -7.156 1.00 87.75 89 TYR A C 1
ATOM 668 O O . TYR A 1 89 ? 1.671 8.701 -6.323 1.00 87.75 89 TYR A O 1
ATOM 676 N N . TYR A 1 90 ? 2.796 10.478 -7.105 1.00 85.81 90 TYR A N 1
ATOM 677 C CA . TYR A 1 90 ? 2.283 11.387 -6.080 1.00 85.81 90 TYR A CA 1
ATOM 678 C C . TYR A 1 90 ? 0.776 11.605 -6.202 1.00 85.81 90 TYR A C 1
ATOM 680 O O . TYR A 1 90 ? 0.096 11.631 -5.176 1.00 85.81 90 TYR A O 1
ATOM 688 N N . GLU A 1 91 ? 0.263 11.736 -7.424 1.00 89.38 91 GLU A N 1
ATOM 689 C CA . GLU A 1 91 ? -1.173 11.856 -7.687 1.00 89.38 91 GLU A CA 1
ATOM 690 C C . GLU A 1 91 ? -1.923 10.602 -7.218 1.00 89.38 91 GLU A C 1
ATOM 692 O O . GLU A 1 91 ? -2.852 10.698 -6.416 1.00 89.38 91 GLU A O 1
ATOM 697 N N . PHE A 1 92 ? -1.435 9.416 -7.589 1.00 89.94 92 PHE A N 1
ATOM 698 C CA . PHE A 1 92 ? -2.017 8.141 -7.170 1.00 89.94 92 PHE A CA 1
ATOM 699 C C . PHE A 1 92 ? -2.045 7.963 -5.643 1.00 89.94 92 PHE A C 1
ATOM 701 O O . PHE A 1 92 ? -3.034 7.507 -5.062 1.00 89.94 92 PHE A O 1
ATOM 708 N N . VAL A 1 93 ? -0.956 8.328 -4.965 1.00 88.38 93 VAL A N 1
ATOM 709 C CA . VAL A 1 93 ? -0.863 8.234 -3.504 1.00 88.38 93 VAL A CA 1
ATOM 710 C C . VAL A 1 93 ? -1.799 9.231 -2.825 1.00 88.38 93 VAL A C 1
ATOM 712 O O . VAL A 1 93 ? -2.400 8.888 -1.805 1.00 88.38 93 VAL A O 1
ATOM 715 N N . ASP A 1 94 ? -1.936 10.447 -3.357 1.00 88.12 94 ASP A N 1
ATOM 716 C CA . ASP A 1 94 ? -2.870 11.430 -2.809 1.00 88.12 94 ASP A CA 1
ATOM 717 C C . ASP A 1 94 ? -4.315 10.937 -2.931 1.00 88.12 94 ASP A C 1
ATOM 719 O O . ASP A 1 94 ? -5.027 10.904 -1.926 1.00 88.12 94 ASP A O 1
ATOM 723 N N . GLU A 1 95 ? -4.714 10.423 -4.099 1.00 90.19 95 GLU A N 1
ATOM 724 C CA . GLU A 1 95 ? -6.027 9.797 -4.293 1.00 90.19 95 GLU A CA 1
ATOM 725 C C . GLU A 1 95 ? -6.281 8.664 -3.290 1.00 90.19 95 GLU A C 1
ATOM 727 O O . GLU A 1 95 ? -7.355 8.586 -2.686 1.00 90.19 95 GLU A O 1
ATOM 732 N N . PHE A 1 96 ? -5.282 7.806 -3.056 1.00 90.50 96 PHE A N 1
ATOM 733 C CA . PHE A 1 96 ? -5.369 6.744 -2.056 1.00 90.50 96 PHE A CA 1
ATOM 734 C C . PHE A 1 96 ? -5.592 7.291 -0.644 1.00 90.50 96 PHE A C 1
ATOM 736 O O . PHE A 1 96 ? -6.487 6.823 0.064 1.00 90.50 96 PHE A O 1
ATOM 743 N N . ILE A 1 97 ? -4.804 8.282 -0.225 1.00 88.38 97 ILE A N 1
ATOM 744 C CA . ILE A 1 97 ? -4.924 8.886 1.105 1.00 88.38 97 ILE A CA 1
ATOM 745 C C . ILE A 1 97 ? -6.298 9.540 1.269 1.00 88.38 97 ILE A C 1
ATOM 747 O O . ILE A 1 97 ? -6.929 9.365 2.314 1.00 88.38 97 ILE A O 1
ATOM 751 N N . GLN A 1 98 ? -6.785 10.262 0.257 1.00 89.50 98 GLN A N 1
ATOM 752 C CA . GLN A 1 98 ? -8.107 10.888 0.295 1.00 89.50 98 GLN A CA 1
ATOM 753 C C . GLN A 1 98 ? -9.212 9.840 0.437 1.00 89.50 98 GLN A C 1
ATOM 755 O O . GLN A 1 98 ? -10.036 9.953 1.344 1.00 89.50 98 GLN A O 1
ATOM 760 N N . ALA A 1 99 ? -9.187 8.785 -0.377 1.00 91.06 99 ALA A N 1
ATOM 761 C CA . ALA A 1 99 ? -10.164 7.698 -0.320 1.00 91.06 99 ALA A CA 1
ATOM 762 C C . ALA A 1 99 ? -10.167 6.996 1.054 1.00 91.06 99 ALA A C 1
ATOM 764 O O . ALA A 1 99 ? -11.219 6.736 1.646 1.00 91.06 99 ALA A O 1
ATOM 765 N N . VAL A 1 100 ? -8.979 6.749 1.617 1.00 90.00 100 VAL A N 1
ATOM 766 C CA . VAL A 1 100 ? -8.821 6.165 2.955 1.00 90.00 100 VAL A CA 1
ATOM 767 C C . VAL A 1 100 ? -9.403 7.077 4.033 1.00 90.00 100 VAL A C 1
ATOM 769 O O . VAL A 1 100 ? -10.171 6.599 4.865 1.00 90.00 100 VAL A O 1
ATOM 772 N N . LYS A 1 101 ? -9.094 8.378 4.014 1.00 87.31 101 LYS A N 1
ATOM 773 C CA . LYS A 1 101 ? -9.599 9.342 5.008 1.00 87.31 101 LYS A CA 1
ATOM 774 C C . LYS A 1 101 ? -11.104 9.568 4.900 1.00 87.31 101 LYS A C 1
ATOM 776 O O . LYS A 1 101 ? -11.750 9.790 5.918 1.00 87.31 101 LYS A O 1
ATOM 781 N N . GLN A 1 102 ? -11.665 9.505 3.694 1.00 90.00 102 GLN A N 1
ATOM 782 C CA . GLN A 1 102 ? -13.109 9.605 3.487 1.00 90.00 102 GLN A CA 1
ATOM 783 C C . GLN A 1 102 ? -13.850 8.408 4.093 1.00 90.00 102 GLN A C 1
ATOM 785 O O . GLN A 1 102 ? -14.895 8.586 4.716 1.00 90.00 102 GLN A O 1
ATOM 790 N N . ARG A 1 103 ? -13.308 7.192 3.946 1.00 88.69 103 ARG A N 1
ATOM 791 C CA . ARG A 1 103 ? -13.928 5.974 4.486 1.00 88.69 103 ARG A CA 1
ATOM 792 C C . ARG A 1 103 ? -13.661 5.776 5.979 1.00 88.69 103 ARG A C 1
ATOM 794 O O . ARG A 1 103 ? -14.565 5.378 6.710 1.00 88.69 103 ARG A O 1
ATOM 801 N N . TRP A 1 104 ? -12.435 6.033 6.424 1.00 90.81 104 TRP A N 1
ATOM 802 C CA . TRP A 1 104 ? -11.984 5.854 7.802 1.00 90.81 104 TRP A CA 1
ATOM 803 C C . TRP A 1 104 ? -11.214 7.102 8.267 1.00 90.81 104 TRP A C 1
ATOM 805 O O . TRP A 1 104 ? -9.988 7.148 8.167 1.00 90.81 104 TRP A O 1
ATOM 815 N N . PRO A 1 105 ? -11.904 8.132 8.784 1.00 87.62 105 PRO A N 1
ATOM 816 C CA . PRO A 1 105 ? -11.273 9.409 9.129 1.00 87.62 105 PRO A CA 1
ATOM 817 C C . PRO A 1 105 ? -10.270 9.310 10.289 1.00 87.62 105 PRO A C 1
ATOM 819 O O . PRO A 1 105 ? -9.280 10.038 10.300 1.00 87.62 105 PRO A O 1
ATOM 822 N N . ASP A 1 106 ? -10.493 8.382 11.224 1.00 87.19 106 ASP A N 1
ATOM 823 C CA . ASP A 1 106 ? -9.660 8.185 12.421 1.00 87.19 106 ASP A CA 1
ATOM 824 C C . ASP A 1 106 ? -8.579 7.103 12.239 1.00 87.19 106 ASP A C 1
ATOM 826 O O . ASP A 1 106 ? -7.999 6.613 13.213 1.00 87.19 106 ASP A O 1
ATOM 830 N N . VAL A 1 107 ? -8.331 6.666 11.000 1.00 88.94 107 VAL A N 1
ATOM 831 C CA . VAL A 1 107 ? -7.398 5.573 10.727 1.00 88.94 107 VAL A CA 1
ATOM 832 C C . VAL A 1 107 ? -5.947 6.011 10.877 1.00 88.94 107 VAL A C 1
ATOM 834 O O . VAL A 1 107 ? -5.512 7.052 10.384 1.00 88.94 107 VAL A O 1
ATOM 837 N N . LEU A 1 108 ? -5.160 5.154 11.512 1.00 88.81 108 LEU A N 1
ATOM 838 C CA . LEU A 1 108 ? -3.716 5.255 11.507 1.00 88.81 108 LEU A CA 1
ATOM 839 C C . LEU A 1 108 ? -3.171 4.637 10.215 1.00 88.81 108 LEU A C 1
ATOM 841 O O . LEU A 1 108 ? -3.194 3.417 10.057 1.00 88.81 108 LEU A O 1
ATOM 845 N N . LEU A 1 109 ? -2.650 5.470 9.316 1.00 88.50 109 LEU A N 1
ATOM 846 C CA . LEU A 1 109 ? -2.013 5.029 8.075 1.00 88.50 109 LEU A CA 1
ATOM 847 C C . LEU A 1 109 ? -0.489 5.017 8.225 1.00 88.50 109 LEU A C 1
ATOM 849 O O . LEU A 1 109 ? 0.133 6.068 8.314 1.00 88.50 109 LEU A O 1
ATOM 853 N N . GLN A 1 110 ? 0.129 3.842 8.236 1.00 85.69 110 GLN A N 1
ATOM 854 C CA . GLN A 1 110 ? 1.573 3.686 8.373 1.00 85.69 110 GLN A CA 1
ATOM 855 C C . GLN A 1 110 ? 2.219 3.284 7.050 1.00 85.69 110 GLN A C 1
ATOM 857 O O . GLN A 1 110 ? 1.890 2.248 6.478 1.00 85.69 110 GLN A O 1
ATOM 862 N N . PHE A 1 111 ? 3.183 4.086 6.607 1.00 84.69 111 PHE A N 1
ATOM 863 C CA . PHE A 1 111 ? 3.964 3.843 5.399 1.00 84.69 111 PHE A CA 1
ATOM 864 C C . PHE A 1 111 ? 5.219 3.030 5.727 1.00 84.69 111 PHE A C 1
ATOM 866 O O . PHE A 1 111 ? 5.981 3.397 6.623 1.00 84.69 111 PHE A O 1
ATOM 873 N N . GLU A 1 112 ? 5.453 1.943 4.993 1.00 79.31 112 GLU A N 1
ATOM 874 C CA . GLU A 1 112 ? 6.581 1.033 5.194 1.00 79.31 112 GLU A CA 1
ATOM 875 C C . GLU A 1 112 ? 7.352 0.745 3.909 1.00 79.31 112 GLU A C 1
ATOM 877 O O . GLU A 1 112 ? 6.767 0.563 2.845 1.00 79.31 112 GLU A O 1
ATOM 882 N N . ASP A 1 113 ? 8.680 0.679 4.037 1.00 70.88 113 ASP A N 1
ATOM 883 C CA . ASP A 1 113 ? 9.619 0.281 2.976 1.00 70.88 113 ASP A CA 1
ATOM 884 C C . ASP A 1 113 ? 9.525 1.071 1.651 1.00 70.88 113 ASP A C 1
ATOM 886 O O . ASP A 1 113 ? 9.911 0.586 0.589 1.00 70.88 113 ASP A O 1
ATOM 890 N N . PHE A 1 114 ? 9.103 2.336 1.736 1.00 69.94 114 PHE A N 1
ATOM 891 C CA . PHE A 1 114 ? 9.079 3.276 0.613 1.00 69.94 114 PHE A CA 1
ATOM 892 C C . PHE A 1 114 ? 10.458 3.849 0.262 1.00 69.94 114 PHE A C 1
ATOM 894 O O . PHE A 1 114 ? 11.336 4.021 1.126 1.00 69.94 114 PHE A O 1
ATOM 901 N N . ALA A 1 115 ? 10.625 4.258 -1.000 1.00 65.00 115 ALA A N 1
ATOM 902 C CA . ALA A 1 115 ? 11.795 5.011 -1.428 1.00 65.00 115 ALA A CA 1
ATOM 903 C C . ALA A 1 115 ? 12.005 6.294 -0.612 1.00 65.00 115 ALA A C 1
ATOM 905 O O . ALA A 1 115 ? 11.087 6.998 -0.181 1.00 65.00 115 ALA A O 1
ATOM 906 N N . GLN A 1 116 ? 13.281 6.629 -0.418 1.00 55.88 116 GLN A N 1
ATOM 907 C CA . GLN A 1 116 ? 13.724 7.705 0.471 1.00 55.88 116 GLN A CA 1
ATOM 908 C C . GLN A 1 116 ? 13.175 9.087 0.074 1.00 55.88 116 GLN A C 1
ATOM 910 O O . GLN A 1 116 ? 12.976 9.934 0.946 1.00 55.88 116 GLN A O 1
ATOM 915 N N . LYS A 1 117 ? 12.885 9.286 -1.219 1.00 59.41 117 LYS A N 1
ATOM 916 C CA . LYS A 1 117 ? 12.260 10.500 -1.760 1.00 59.41 117 LYS A CA 1
ATOM 917 C C . LYS A 1 117 ? 10.823 10.676 -1.268 1.00 59.41 117 LYS A C 1
ATOM 919 O O . LYS A 1 117 ? 10.502 11.725 -0.716 1.00 59.41 117 LYS A O 1
ATOM 924 N N . MET A 1 118 ? 9.994 9.637 -1.382 1.00 57.41 118 MET A N 1
ATOM 925 C CA . MET A 1 118 ? 8.608 9.682 -0.915 1.00 57.41 118 MET A CA 1
ATOM 926 C C . MET A 1 118 ? 8.537 9.828 0.606 1.00 57.41 118 MET A C 1
ATOM 928 O O . MET A 1 118 ? 7.739 10.616 1.122 1.00 57.41 118 MET A O 1
ATOM 932 N N . ARG A 1 119 ? 9.443 9.143 1.319 1.00 53.56 119 ARG A N 1
ATOM 933 C CA . ARG A 1 119 ? 9.591 9.273 2.770 1.00 53.56 119 ARG A CA 1
ATOM 934 C C . ARG A 1 119 ? 9.648 10.746 3.182 1.00 53.56 119 ARG A C 1
ATOM 936 O O . ARG A 1 119 ? 8.913 11.139 4.066 1.00 53.56 119 ARG A O 1
ATOM 943 N N . CYS A 1 120 ? 10.435 11.584 2.511 1.00 49.00 120 CYS A N 1
ATOM 944 C CA . CYS A 1 120 ? 10.575 13.004 2.859 1.00 49.00 120 CYS A CA 1
ATOM 945 C C . CYS A 1 120 ? 9.275 13.826 2.721 1.00 49.00 120 CYS A C 1
ATOM 947 O O . CYS A 1 120 ? 9.069 14.764 3.486 1.00 49.00 120 CYS A O 1
ATOM 949 N N . ARG A 1 121 ? 8.390 13.479 1.775 1.00 57.53 121 ARG A N 1
ATOM 950 C CA . ARG A 1 121 ? 7.172 14.256 1.484 1.00 57.53 121 ARG A CA 1
ATOM 951 C C . ARG A 1 121 ? 5.998 13.910 2.403 1.00 57.53 121 ARG A C 1
ATOM 953 O O . ARG A 1 121 ? 5.255 14.812 2.774 1.00 57.53 121 ARG A O 1
ATOM 960 N N . TYR A 1 122 ? 5.857 12.641 2.801 1.00 56.59 122 TYR A N 1
ATOM 961 C CA . TYR A 1 122 ? 4.738 12.181 3.638 1.00 56.59 122 TYR A CA 1
ATOM 962 C C . TYR A 1 122 ? 5.134 11.768 5.075 1.00 56.59 122 TYR A C 1
ATOM 964 O O . TYR A 1 122 ? 4.262 11.762 5.944 1.00 56.59 122 TYR A O 1
ATOM 972 N N . LEU A 1 123 ? 6.419 11.507 5.405 1.00 46.69 123 LEU A N 1
ATOM 973 C CA . LEU A 1 123 ? 6.816 11.249 6.814 1.00 46.69 123 LEU A CA 1
ATOM 974 C C . LEU A 1 123 ? 6.692 12.476 7.707 1.00 46.69 123 LEU A C 1
ATOM 976 O O . LEU A 1 123 ? 6.601 12.304 8.920 1.00 46.69 123 LEU A O 1
ATOM 980 N N . THR A 1 124 ? 6.683 13.693 7.164 1.00 35.53 124 THR A N 1
ATOM 981 C CA . THR A 1 124 ? 6.474 14.899 7.976 1.00 35.53 124 THR A CA 1
ATOM 982 C C . THR A 1 124 ? 5.094 14.913 8.642 1.00 35.53 124 THR A C 1
ATOM 984 O O . THR A 1 124 ? 4.916 15.632 9.618 1.00 35.53 124 THR A O 1
ATOM 987 N N . ALA A 1 125 ? 4.146 14.083 8.183 1.00 38.16 125 ALA A N 1
ATOM 988 C CA . ALA A 1 125 ? 2.813 13.959 8.769 1.00 38.16 125 ALA A CA 1
ATOM 989 C C . ALA A 1 125 ? 2.598 12.691 9.620 1.00 38.16 125 ALA A C 1
ATOM 991 O O . ALA A 1 125 ? 1.647 12.654 10.396 1.00 38.16 125 ALA A O 1
ATOM 992 N N . ILE A 1 126 ? 3.438 11.653 9.504 1.00 41.66 126 ILE A N 1
ATOM 993 C CA . ILE A 1 126 ? 3.215 10.363 10.188 1.00 41.66 126 ILE A CA 1
ATOM 994 C C . ILE A 1 126 ? 4.542 9.782 10.685 1.00 41.66 126 ILE A C 1
ATOM 996 O O . ILE A 1 126 ? 4.995 8.704 10.299 1.00 41.66 126 ILE A O 1
ATOM 1000 N N . ALA A 1 127 ? 5.213 10.544 11.543 1.00 34.28 127 ALA A N 1
ATOM 1001 C CA . ALA A 1 127 ? 6.378 10.066 12.261 1.00 34.28 127 ALA A CA 1
ATOM 1002 C C . ALA A 1 127 ? 5.952 9.358 13.562 1.00 34.28 127 ALA A C 1
ATOM 1004 O O . ALA A 1 127 ? 5.235 9.919 14.384 1.00 34.28 127 ALA A O 1
ATOM 1005 N N . MET A 1 128 ? 6.514 8.161 13.764 1.00 37.00 128 MET A N 1
ATOM 1006 C CA . MET A 1 128 ? 6.733 7.481 15.053 1.00 37.00 128 MET A CA 1
ATOM 1007 C C . MET A 1 128 ? 5.632 6.580 15.627 1.00 37.00 128 MET A C 1
ATOM 1009 O O . MET A 1 128 ? 5.137 6.807 16.725 1.00 37.00 128 MET A O 1
ATOM 1013 N N . ILE A 1 129 ? 5.440 5.408 15.017 1.00 44.81 129 ILE A N 1
ATOM 1014 C CA . ILE A 1 129 ? 4.996 4.217 15.777 1.00 44.81 129 ILE A CA 1
ATOM 1015 C C . ILE A 1 129 ? 6.114 3.186 15.972 1.00 44.81 129 ILE A C 1
ATOM 1017 O O . ILE A 1 129 ? 5.982 2.253 16.759 1.00 44.81 129 ILE A O 1
ATOM 1021 N N . PHE A 1 130 ? 7.302 3.432 15.418 1.00 41.72 130 PHE A N 1
ATOM 1022 C CA . PHE A 1 130 ? 8.479 2.625 15.753 1.00 41.72 130 PHE A CA 1
ATOM 1023 C C . PHE A 1 130 ? 9.121 2.983 17.111 1.00 41.72 130 PHE A C 1
ATOM 1025 O O . PHE A 1 130 ? 9.900 2.200 17.649 1.00 41.72 130 PHE A O 1
ATOM 1032 N N . VAL A 1 131 ? 8.773 4.129 17.713 1.00 42.50 131 VAL A N 1
ATOM 1033 C CA . VAL A 1 131 ? 9.309 4.532 19.033 1.00 42.50 131 VAL A CA 1
ATOM 1034 C C . VAL A 1 131 ? 8.354 4.240 20.191 1.00 42.50 131 VAL A C 1
ATOM 1036 O O . VAL A 1 131 ? 8.802 4.103 21.327 1.00 42.50 131 VAL A O 1
ATOM 1039 N N . LEU A 1 132 ? 7.063 4.012 19.935 1.00 37.34 132 LEU A N 1
ATOM 1040 C CA . LEU A 1 132 ? 6.149 3.646 21.019 1.00 37.34 132 LEU A CA 1
ATOM 1041 C C . LEU A 1 132 ? 6.370 2.197 21.495 1.00 37.34 132 LEU A C 1
ATOM 1043 O O . LEU A 1 132 ? 6.326 1.934 22.694 1.00 37.34 132 LEU A O 1
ATOM 1047 N N . LEU A 1 133 ? 6.735 1.263 20.604 1.00 38.06 133 LEU A N 1
ATOM 1048 C CA . LEU A 1 133 ? 7.016 -0.115 21.035 1.00 38.06 133 LEU A CA 1
ATOM 1049 C C . LEU A 1 133 ? 8.326 -0.246 21.834 1.00 38.06 133 LEU A C 1
ATOM 1051 O O . LEU A 1 133 ? 8.422 -1.105 22.707 1.00 38.06 133 LEU A O 1
ATOM 1055 N N . THR A 1 134 ? 9.319 0.615 21.587 1.00 40.50 134 THR A N 1
ATOM 1056 C CA . THR A 1 134 ? 10.584 0.607 22.341 1.00 40.50 134 THR A CA 1
ATOM 1057 C C . THR A 1 134 ? 10.526 1.420 23.637 1.00 40.50 134 THR A C 1
ATOM 1059 O O . THR A 1 134 ? 11.319 1.150 24.538 1.00 40.50 134 THR A O 1
ATOM 1062 N N . MET A 1 135 ? 9.580 2.358 23.793 1.00 34.31 135 MET A N 1
ATOM 1063 C CA . MET A 1 135 ? 9.475 3.182 25.008 1.00 34.31 135 MET A CA 1
ATOM 1064 C C . MET A 1 135 ? 8.359 2.786 25.984 1.00 34.31 135 MET A C 1
ATOM 1066 O O . MET A 1 135 ? 8.484 3.099 27.167 1.00 34.31 135 MET A O 1
ATOM 1070 N N . THR A 1 136 ? 7.308 2.069 25.566 1.00 39.34 136 THR A N 1
ATOM 1071 C CA . THR A 1 136 ? 6.184 1.731 26.471 1.00 39.34 136 THR A CA 1
ATOM 1072 C C . THR A 1 136 ? 6.227 0.306 27.037 1.00 39.34 136 THR A C 1
ATOM 1074 O O . THR A 1 136 ? 5.521 0.016 27.997 1.00 39.34 136 THR A O 1
ATOM 1077 N N . P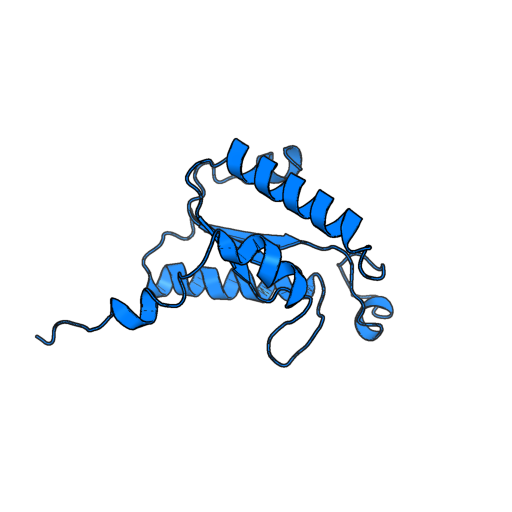HE A 1 137 ? 7.124 -0.563 26.559 1.00 38.91 137 PHE A N 1
ATOM 1078 C CA . PHE A 1 137 ? 7.382 -1.884 27.157 1.00 38.91 137 PHE A CA 1
ATOM 1079 C C . PHE A 1 137 ? 8.644 -1.905 28.033 1.00 38.91 137 PHE A C 1
ATOM 1081 O O . PHE A 1 137 ? 9.447 -2.836 28.010 1.00 38.91 137 PHE A O 1
ATOM 1088 N N . ARG A 1 138 ? 8.801 -0.895 28.895 1.00 35.59 138 ARG A N 1
ATOM 1089 C CA . ARG A 1 138 ? 9.551 -1.078 30.143 1.00 35.59 138 ARG A CA 1
ATOM 1090 C C . ARG A 1 138 ? 8.582 -1.724 31.134 1.00 35.59 138 ARG A C 1
ATOM 1092 O O . ARG A 1 138 ? 7.861 -1.038 31.849 1.00 35.59 138 ARG A O 1
ATOM 1099 N N . ALA A 1 139 ? 8.506 -3.052 31.084 1.00 36.28 139 ALA A N 1
ATOM 1100 C CA . ALA A 1 139 ? 7.682 -3.861 31.977 1.00 36.28 139 ALA A CA 1
ATOM 1101 C C . ALA A 1 139 ? 7.853 -3.416 33.448 1.00 36.28 139 ALA A C 1
ATOM 1103 O O . ALA A 1 139 ? 8.998 -3.287 33.902 1.00 36.28 139 ALA A O 1
ATOM 1104 N N . PRO A 1 140 ? 6.773 -3.221 34.228 1.00 39.41 140 PRO A N 1
ATOM 1105 C CA . PRO A 1 140 ? 6.895 -3.202 35.674 1.00 39.41 140 PRO A CA 1
ATOM 1106 C C . PRO A 1 140 ? 7.250 -4.626 36.107 1.00 39.41 140 PRO A C 1
ATOM 1108 O O . PRO A 1 140 ? 6.443 -5.544 35.966 1.00 39.41 140 PRO A O 1
ATOM 1111 N N . ARG A 1 141 ? 8.478 -4.815 36.601 1.00 43.72 141 ARG A N 1
ATOM 1112 C CA . ARG A 1 141 ? 8.853 -6.023 37.342 1.00 43.72 141 ARG A CA 1
ATOM 1113 C C . ARG A 1 141 ? 7.889 -6.165 38.527 1.00 43.72 141 ARG A C 1
ATOM 1115 O O . ARG A 1 141 ? 7.826 -5.260 39.359 1.00 43.72 141 ARG A O 1
ATOM 1122 N N . ARG A 1 142 ? 7.150 -7.270 38.578 1.00 40.78 142 ARG A N 1
ATOM 1123 C CA . ARG A 1 142 ? 6.673 -7.858 39.832 1.00 40.78 142 ARG A CA 1
ATOM 1124 C C . ARG A 1 142 ? 7.600 -9.004 40.190 1.00 40.78 142 ARG A C 1
ATOM 1126 O O . ARG A 1 142 ? 8.063 -9.672 39.239 1.00 40.78 142 ARG A O 1
#

Nearest PDB structures (foldseek):
  6ags-assembly1_A  TM=9.800E-01  e=1.176E-19  Escherichia coli
  5ou5-assembly1_A  TM=9.816E-01  e=9.110E-14  Zea mays
  7x11-assembly1_D  TM=9.465E-01  e=3.872E-14  Homo sapiens
  2aw5-assembly2_C  TM=9.496E-01  e=3.398E-13  Homo sapiens
  7mf4-assembly1_A  TM=9.385E-01  e=3.882E-12  Trypanosoma cruzi strain CL Brener

Mean predicted aligned error: 8.54 Å

Radius of gyration: 16.24 Å; Cα contacts (8 Å, |Δi|>4): 189; chains: 1; bounding box: 34×31×57 Å

Organism: Escherichia coli (NCBI:txid562)

Foldseek 3Di:
DLVVVVPPPQLAAAEEEEEQQQADPPPGRPGVVCLVVQVVVVVCCCPVVVDPNSRYDYYYDRQDTPPVVLLPDPPNPGDNDHGDDPVVVVVVVVVVVVSCCVSHVNHQYHYPRDDPVVCVVPVVPHDDPVVCSVPVPPDDDD

pLDDT: mean 79.24, std 18.17, range [34.28, 93.31]